Protein AF-A0A8C9GUH6-F1 (afdb_monomer)

Solvent-accessible surface area (backbone atoms only — not comparable to full-atom values): 8524 Å² total; per-residue (Å²): 141,84,89,84,88,83,77,85,78,81,78,70,82,77,82,82,84,72,82,95,66,86,75,68,73,69,57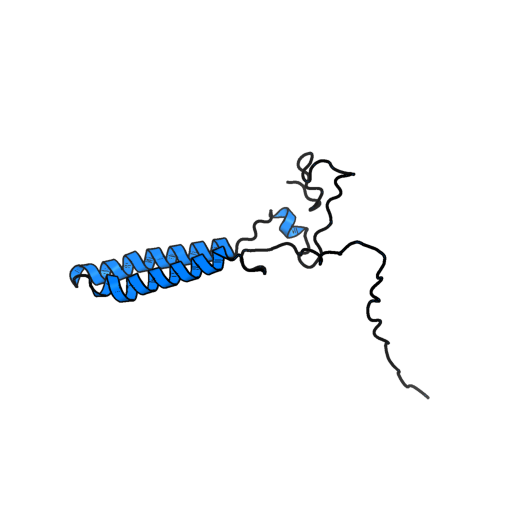,58,63,76,59,32,53,79,38,79,77,62,51,67,67,58,57,49,50,52,52,50,51,53,52,51,48,49,46,42,69,70,48,54,45,71,72,43,59,77,88,51,30,63,58,49,50,54,55,52,46,50,52,54,51,51,50,50,52,51,52,50,49,62,34,60,48,49,88,64,53,69,67,52,63,72,73,53,64,66,90,45,61,55,71,84,80,58,63,91,82,37,92,53,62,61,51,96,56,28,29,72,68,81,72,42,76,106

Organism: NCBI:txid591936

Foldseek 3Di:
DDDDDDDDDPDDDDDPDDDDDPPDPQPQDDFFCPDPPNDPVLVVVVVVLVVVVCCQLPPVLVPDDPVCSVVSCVVVVVVSVVVVVVSVVRRNHGPDDPQLVVQDDSVDGQDDDDCVVPVDCADPQARPRSRDGD

Sequence (134 aa):
MDTRPGSQCSVAPEAVLNSGELVLPPRISRVNGWSLPLHYFQVVTWAVFLGLSSATFGIFIPLLPHVWKYVAYVVTGGIFSFHLVVHLIASCIDPADFDVRLVKNYSQPMPIFDRSKHAHVIQNQFCHLCKVTV

pLDDT: mean 76.85, std 17.96, range [35.16, 96.75]

Structure (mmCIF, N/CA/C/O backbone):
data_AF-A0A8C9GUH6-F1
#
_entry.id   AF-A0A8C9GUH6-F1
#
loop_
_atom_site.group_PDB
_atom_site.id
_atom_site.type_symbol
_atom_site.label_atom_id
_atom_site.label_alt_id
_atom_site.label_comp_id
_atom_site.label_asym_id
_atom_site.label_entity_id
_atom_site.label_seq_id
_atom_site.pdbx_PDB_ins_code
_atom_site.Cartn_x
_atom_site.Cartn_y
_atom_site.Cartn_z
_atom_site.occupancy
_atom_site.B_iso_or_equiv
_atom_site.auth_seq_id
_atom_site.auth_comp_id
_atom_site.auth_asym_id
_atom_site.auth_atom_id
_atom_site.pdbx_PDB_model_num
ATOM 1 N N . MET A 1 1 ? 61.256 -28.940 -9.805 1.00 43.66 1 MET A N 1
ATOM 2 C CA . MET A 1 1 ? 61.529 -28.066 -8.645 1.00 43.66 1 MET A CA 1
ATOM 3 C C 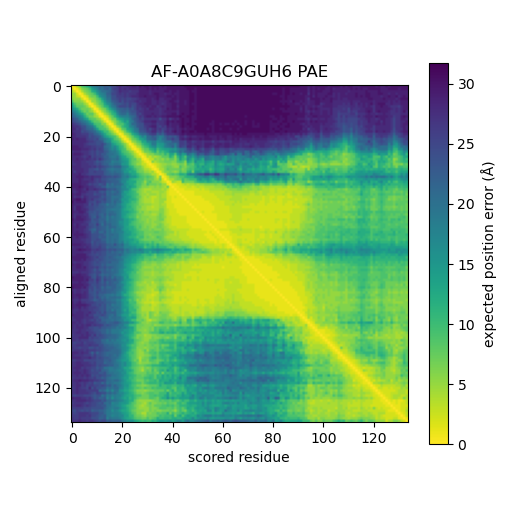. MET A 1 1 ? 62.017 -26.772 -9.279 1.00 43.66 1 MET A C 1
ATOM 5 O O . MET A 1 1 ? 63.030 -26.832 -9.950 1.00 43.66 1 MET A O 1
ATOM 9 N N . ASP A 1 2 ? 61.225 -25.711 -9.418 1.00 36.47 2 ASP A N 1
ATOM 10 C CA . ASP A 1 2 ? 60.449 -25.047 -8.372 1.00 36.47 2 ASP A CA 1
ATOM 11 C C . ASP A 1 2 ? 59.105 -24.474 -8.847 1.00 36.47 2 ASP A C 1
ATOM 13 O O . ASP A 1 2 ? 58.978 -23.847 -9.895 1.00 36.47 2 ASP A O 1
ATOM 17 N N . THR A 1 3 ? 58.099 -24.682 -8.006 1.00 44.66 3 THR A N 1
ATOM 18 C CA . THR A 1 3 ? 56.798 -24.012 -7.977 1.00 44.66 3 THR A CA 1
ATOM 19 C C . THR A 1 3 ? 56.879 -22.789 -7.064 1.00 44.66 3 THR A C 1
ATOM 21 O O . THR A 1 3 ? 57.193 -22.958 -5.886 1.00 44.66 3 THR A O 1
ATOM 24 N N . ARG A 1 4 ? 56.474 -21.594 -7.526 1.00 43.47 4 ARG A N 1
ATOM 25 C CA . ARG A 1 4 ? 55.784 -20.618 -6.658 1.00 43.47 4 ARG A CA 1
ATOM 26 C C . ARG A 1 4 ? 54.878 -19.643 -7.428 1.00 43.47 4 ARG A C 1
ATOM 28 O O . ARG A 1 4 ? 55.227 -19.249 -8.536 1.00 43.47 4 ARG A O 1
ATOM 35 N N . PRO A 1 5 ? 53.729 -19.262 -6.833 1.00 50.62 5 PRO A N 1
ATOM 36 C CA . PRO A 1 5 ? 52.658 -18.503 -7.465 1.00 50.62 5 PRO A CA 1
ATOM 37 C C . PRO A 1 5 ? 52.774 -17.004 -7.153 1.00 50.62 5 PRO A C 1
ATOM 39 O O . PRO A 1 5 ? 53.315 -16.621 -6.116 1.00 50.62 5 PRO A O 1
ATOM 42 N N . GLY A 1 6 ? 52.223 -16.145 -8.010 1.00 35.16 6 GLY A N 1
ATOM 43 C CA . GLY A 1 6 ? 52.271 -14.706 -7.774 1.00 35.16 6 GLY A CA 1
ATOM 44 C C . GLY A 1 6 ? 51.231 -13.917 -8.552 1.00 35.16 6 GLY A C 1
ATOM 45 O O . GLY A 1 6 ? 51.480 -13.519 -9.678 1.00 35.16 6 GLY A O 1
ATOM 46 N N . SER A 1 7 ? 50.119 -13.641 -7.869 1.00 40.91 7 SER A N 1
ATOM 47 C CA . SER A 1 7 ? 49.284 -12.445 -8.011 1.00 40.91 7 SER A CA 1
ATOM 48 C C . SER A 1 7 ? 48.520 -12.254 -9.328 1.00 40.91 7 SER A C 1
ATOM 50 O O . SER A 1 7 ? 49.006 -11.661 -10.289 1.00 40.91 7 SER A O 1
ATOM 52 N N . GLN A 1 8 ? 47.250 -12.676 -9.324 1.00 44.19 8 GLN A N 1
ATOM 53 C CA . GLN A 1 8 ? 46.246 -12.083 -10.203 1.00 44.19 8 GLN A CA 1
ATOM 54 C C . GLN A 1 8 ? 46.138 -10.593 -9.861 1.00 44.19 8 GLN A C 1
ATOM 56 O O . GLN A 1 8 ? 45.690 -10.225 -8.775 1.00 44.19 8 GLN A O 1
ATOM 61 N N . CYS A 1 9 ? 46.575 -9.740 -10.783 1.00 40.97 9 CYS A N 1
ATOM 62 C CA . CYS A 1 9 ? 46.322 -8.313 -10.706 1.00 40.97 9 CYS A CA 1
ATOM 63 C C . CYS A 1 9 ? 44.845 -8.098 -11.049 1.00 40.97 9 CYS A C 1
ATOM 65 O O . CYS A 1 9 ? 44.440 -8.238 -12.204 1.00 40.97 9 CYS A O 1
ATOM 67 N N . SER A 1 10 ? 44.030 -7.832 -10.031 1.00 39.00 10 SER A N 1
ATOM 68 C CA . SER A 1 10 ? 42.650 -7.389 -10.190 1.00 39.00 10 SER A CA 1
ATOM 69 C C . SER A 1 10 ? 42.653 -6.070 -10.958 1.00 39.00 10 SER A C 1
ATOM 71 O O . SER A 1 10 ? 42.932 -5.015 -10.389 1.00 39.00 10 SER A O 1
ATOM 73 N N . VAL A 1 11 ? 42.382 -6.134 -12.261 1.00 38.91 11 VAL A N 1
ATOM 74 C CA . VAL A 1 11 ? 42.197 -4.953 -13.104 1.00 38.91 11 VAL A CA 1
ATOM 75 C C . VAL A 1 11 ? 40.922 -4.260 -12.631 1.00 38.91 11 VAL A C 1
ATOM 77 O O . VAL A 1 11 ? 39.809 -4.725 -12.878 1.00 38.91 11 VAL A O 1
ATOM 80 N N . ALA A 1 12 ? 41.096 -3.174 -11.880 1.00 44.00 12 ALA A N 1
ATOM 81 C CA . ALA A 1 12 ? 40.039 -2.209 -11.629 1.00 44.00 12 ALA A CA 1
ATOM 82 C C . ALA A 1 12 ? 39.548 -1.661 -12.982 1.00 44.00 12 ALA A C 1
ATOM 84 O O . ALA A 1 12 ? 40.377 -1.424 -13.863 1.00 44.00 12 ALA A O 1
ATOM 85 N N . PRO A 1 13 ? 38.237 -1.454 -13.188 1.00 40.84 13 PRO A N 1
ATOM 86 C CA . PRO A 1 13 ? 37.764 -0.877 -14.432 1.00 40.84 13 PRO A CA 1
ATOM 87 C C . PRO A 1 13 ? 38.185 0.592 -14.480 1.00 40.84 13 PRO A C 1
ATOM 89 O O . PRO A 1 13 ? 37.720 1.410 -13.684 1.00 40.84 13 PRO A O 1
ATOM 92 N N . GLU A 1 14 ? 39.097 0.904 -15.400 1.00 37.41 14 GLU A N 1
ATOM 93 C CA . GLU A 1 14 ? 39.486 2.268 -15.736 1.00 37.41 14 GLU A CA 1
ATOM 94 C C . GLU A 1 14 ? 38.243 3.068 -16.134 1.00 37.41 14 GLU A C 1
ATOM 96 O O . GLU A 1 14 ? 37.519 2.731 -17.075 1.00 37.41 14 GLU A O 1
ATOM 101 N N . ALA A 1 15 ? 37.992 4.142 -15.389 1.00 42.22 15 ALA A N 1
ATOM 102 C CA . ALA A 1 15 ? 37.013 5.147 -15.745 1.00 42.22 15 ALA A CA 1
ATOM 103 C C . ALA A 1 15 ? 37.504 5.876 -17.003 1.00 42.22 15 ALA A C 1
ATOM 105 O O . ALA A 1 15 ? 38.300 6.812 -16.925 1.00 42.22 15 ALA A O 1
ATOM 106 N N . VAL A 1 16 ? 37.026 5.442 -18.171 1.00 43.25 16 VAL A N 1
ATOM 107 C CA . VAL A 1 16 ? 37.156 6.191 -19.424 1.00 43.25 16 VAL A CA 1
ATOM 108 C C . VAL A 1 16 ? 36.284 7.441 -19.309 1.00 43.25 16 VAL A C 1
ATOM 110 O O . VAL A 1 16 ? 35.099 7.447 -19.632 1.00 43.25 16 VAL A O 1
ATOM 113 N N . LEU A 1 17 ? 36.888 8.509 -18.792 1.00 49.94 17 LEU A N 1
ATOM 114 C CA . LEU A 1 17 ? 36.353 9.860 -18.808 1.00 49.94 17 LEU A CA 1
ATOM 115 C C . LEU A 1 17 ? 36.546 10.426 -20.221 1.00 49.94 17 LEU A C 1
ATOM 117 O O . LEU A 1 17 ? 37.580 11.019 -20.517 1.00 49.94 17 LEU A O 1
ATOM 121 N N . ASN A 1 18 ? 35.561 10.242 -21.102 1.00 43.06 18 ASN A N 1
ATOM 122 C CA . ASN A 1 18 ? 35.511 10.972 -22.365 1.00 43.06 18 ASN A CA 1
ATOM 123 C C . ASN A 1 18 ? 34.258 11.858 -22.401 1.00 43.06 18 ASN A C 1
ATOM 125 O O . ASN A 1 18 ? 33.140 11.363 -22.433 1.00 43.06 18 ASN A O 1
ATOM 129 N N . SER A 1 19 ? 34.505 13.169 -22.331 1.00 46.91 19 SER A N 1
ATOM 130 C CA . SER A 1 19 ? 33.666 14.274 -22.813 1.00 46.91 19 SER A CA 1
ATOM 131 C C . SER A 1 19 ? 32.135 14.187 -22.621 1.00 46.91 19 SER A C 1
ATOM 133 O O . SER A 1 19 ? 31.398 13.664 -23.444 1.00 46.91 19 SER A O 1
ATOM 135 N N . GLY A 1 20 ? 31.639 14.892 -21.598 1.00 44.56 20 GLY A N 1
ATOM 136 C CA . GLY A 1 20 ? 30.427 15.712 -21.740 1.00 44.56 20 GLY A CA 1
ATOM 137 C C . GLY A 1 20 ? 29.052 15.055 -21.617 1.00 44.56 20 GLY A C 1
ATOM 138 O O . GLY A 1 20 ? 28.072 15.778 -21.736 1.00 44.56 20 GLY A O 1
ATOM 139 N N . GLU A 1 21 ? 28.940 13.763 -21.318 1.00 45.69 21 GLU A N 1
ATOM 140 C CA . GLU A 1 21 ? 27.659 13.163 -20.933 1.00 45.69 21 GLU A CA 1
ATOM 141 C C . GLU A 1 21 ? 27.736 12.805 -19.448 1.00 45.69 21 GLU A C 1
ATOM 143 O O . GLU A 1 21 ? 28.536 11.965 -19.031 1.00 45.69 21 GLU A O 1
ATOM 148 N N . LEU A 1 22 ? 26.928 13.460 -18.616 1.00 42.84 22 LEU A N 1
ATOM 149 C CA . LEU A 1 22 ? 26.715 13.039 -17.235 1.00 42.84 22 LEU A CA 1
ATOM 150 C C . LEU A 1 22 ? 25.954 11.710 -17.332 1.00 42.84 22 LEU A C 1
ATOM 152 O O . LEU A 1 22 ? 24.725 11.709 -17.356 1.00 42.84 22 LEU A O 1
ATOM 156 N N . VAL A 1 23 ? 26.683 10.599 -17.520 1.00 50.56 23 VAL A N 1
ATOM 157 C CA . VAL A 1 23 ? 26.122 9.250 -17.653 1.00 50.56 23 VAL A CA 1
ATOM 158 C C . VAL A 1 23 ? 25.392 8.966 -16.352 1.00 50.56 23 VAL A C 1
ATOM 160 O O . VAL A 1 23 ? 25.981 8.565 -15.348 1.00 50.56 23 VAL A O 1
ATOM 163 N N . LEU A 1 24 ? 24.094 9.266 -16.357 1.00 55.12 24 LEU A N 1
ATOM 164 C CA . LEU A 1 24 ? 23.192 8.929 -15.276 1.00 55.12 24 LEU A CA 1
ATOM 165 C C . LEU A 1 24 ? 23.381 7.434 -15.011 1.00 55.12 24 LEU A C 1
ATOM 167 O O . LEU A 1 24 ? 23.421 6.656 -15.972 1.00 55.12 24 LEU A O 1
ATOM 171 N N . PRO A 1 25 ? 23.535 7.025 -13.741 1.00 53.19 25 PRO A N 1
ATOM 172 C CA . PRO A 1 25 ? 23.762 5.630 -13.418 1.00 53.19 25 PRO A CA 1
ATOM 173 C C . PRO A 1 25 ? 22.671 4.790 -14.089 1.00 53.19 25 PRO A C 1
ATOM 175 O O . PRO A 1 25 ? 21.513 5.232 -14.123 1.00 53.19 25 PRO A O 1
ATOM 178 N N . PRO A 1 26 ? 23.019 3.611 -14.634 1.00 57.81 26 PRO A N 1
ATOM 179 C CA . PRO A 1 26 ? 22.063 2.693 -15.225 1.00 57.81 26 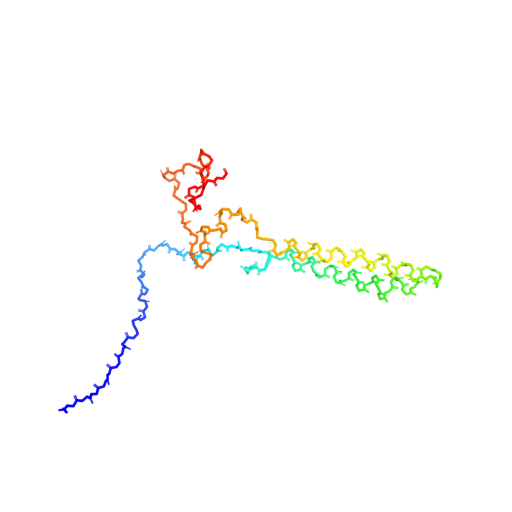PRO A CA 1
ATOM 180 C C . PRO A 1 26 ? 20.773 2.630 -14.411 1.00 57.81 26 PRO A C 1
ATOM 182 O O . PRO A 1 26 ? 20.780 2.173 -13.267 1.00 57.81 26 PRO A O 1
ATOM 185 N N . ARG A 1 27 ? 19.658 3.125 -14.967 1.00 63.84 27 ARG A N 1
ATOM 186 C CA . ARG A 1 27 ? 18.371 3.011 -14.279 1.00 63.84 27 ARG A CA 1
ATOM 187 C C . ARG A 1 27 ? 17.981 1.542 -14.281 1.00 63.84 27 ARG A C 1
ATOM 189 O O . ARG A 1 27 ? 17.503 1.018 -15.284 1.00 63.84 27 ARG A O 1
ATOM 196 N N . ILE A 1 28 ? 18.217 0.880 -13.155 1.00 67.44 28 ILE A N 1
ATOM 197 C CA . ILE A 1 28 ? 17.717 -0.466 -12.902 1.00 67.44 28 ILE A CA 1
ATOM 198 C C . ILE A 1 28 ? 16.187 -0.395 -12.926 1.00 67.44 28 ILE A C 1
ATOM 200 O O . ILE A 1 28 ? 15.578 0.528 -12.377 1.00 67.44 28 ILE A O 1
ATOM 204 N N . SER A 1 29 ? 15.565 -1.351 -13.611 1.00 70.81 29 SER A N 1
ATOM 205 C CA . SER A 1 29 ? 14.109 -1.440 -13.693 1.00 70.81 29 SER A CA 1
ATOM 206 C C . SER A 1 29 ? 13.534 -1.644 -12.294 1.00 70.81 29 SER A C 1
ATOM 208 O O . SER A 1 29 ? 13.916 -2.587 -11.602 1.00 70.81 29 SER A O 1
ATOM 210 N N . ARG A 1 30 ? 12.598 -0.786 -11.880 1.00 71.94 30 ARG A N 1
ATOM 211 C CA . ARG A 1 30 ? 11.831 -1.010 -10.649 1.00 71.94 30 ARG A CA 1
ATOM 212 C C . ARG A 1 30 ? 11.016 -2.296 -10.806 1.00 71.94 30 ARG A C 1
ATOM 214 O O . ARG A 1 30 ? 10.393 -2.485 -11.846 1.00 71.94 30 ARG A O 1
ATOM 221 N N . VAL A 1 31 ? 11.056 -3.155 -9.789 1.00 73.06 31 VAL A N 1
ATOM 222 C CA . VAL A 1 31 ? 10.407 -4.482 -9.785 1.00 73.06 31 VAL A CA 1
ATOM 223 C C . VAL A 1 31 ? 9.129 -4.532 -8.957 1.00 73.06 31 VAL A C 1
ATOM 225 O O . VAL A 1 31 ? 8.343 -5.447 -9.120 1.00 73.06 31 VAL A O 1
ATOM 228 N N . ASN A 1 32 ? 8.936 -3.596 -8.025 1.00 80.06 32 ASN A N 1
ATOM 229 C CA . ASN A 1 32 ? 7.756 -3.499 -7.163 1.00 80.06 32 ASN A CA 1
ATOM 230 C C . ASN A 1 32 ? 7.778 -2.157 -6.399 1.00 80.06 32 ASN A C 1
ATOM 232 O O . ASN A 1 32 ? 8.677 -1.327 -6.582 1.00 80.06 32 ASN A O 1
ATOM 236 N N . GLY A 1 33 ? 6.806 -1.938 -5.513 1.00 74.50 33 GLY A N 1
ATOM 237 C CA . GLY A 1 33 ? 6.761 -0.772 -4.625 1.00 74.50 33 GLY A CA 1
ATOM 238 C C . GLY A 1 33 ? 7.943 -0.683 -3.650 1.00 74.50 33 GLY A C 1
ATOM 239 O O . GLY A 1 33 ? 8.287 0.408 -3.208 1.00 74.50 33 GLY A O 1
ATOM 240 N N . TRP A 1 34 ? 8.627 -1.793 -3.369 1.00 75.44 34 TRP A N 1
ATOM 241 C CA . TRP A 1 34 ? 9.778 -1.858 -2.459 1.00 75.44 34 TRP A CA 1
ATOM 242 C C . TRP A 1 34 ? 11.104 -1.436 -3.094 1.00 75.44 34 TRP A C 1
ATOM 244 O O . TRP A 1 34 ? 12.098 -1.269 -2.388 1.00 75.44 34 TRP A O 1
ATOM 254 N N . SER A 1 35 ? 11.151 -1.237 -4.414 1.00 71.38 35 SER A N 1
ATOM 255 C CA . SER A 1 35 ? 12.366 -0.766 -5.078 1.00 71.38 35 SER A CA 1
ATOM 256 C C . SER A 1 35 ? 12.703 0.669 -4.654 1.00 71.38 35 SER A C 1
ATOM 258 O O . SER A 1 35 ? 11.859 1.566 -4.748 1.00 71.38 35 SER A O 1
ATOM 260 N N . LEU A 1 36 ? 13.950 0.893 -4.247 1.00 63.69 36 LEU A N 1
ATOM 261 C CA . LEU A 1 36 ? 14.486 2.205 -3.880 1.00 63.69 36 LEU A CA 1
ATOM 262 C C . LEU A 1 36 ? 14.537 3.154 -5.108 1.00 63.69 36 LEU A C 1
ATOM 264 O O . LEU A 1 36 ? 14.790 2.677 -6.216 1.00 63.69 36 LEU A O 1
ATOM 268 N N . PRO A 1 37 ? 14.349 4.482 -4.964 1.00 66.12 37 PRO A N 1
ATOM 269 C CA . PRO A 1 37 ? 13.881 5.197 -3.780 1.00 66.12 37 PRO A CA 1
ATOM 270 C C . PRO A 1 37 ? 12.419 4.862 -3.487 1.00 66.12 37 PRO A C 1
ATOM 272 O O . PRO A 1 37 ? 11.560 4.909 -4.380 1.00 66.12 37 PRO A O 1
ATOM 275 N N . LEU A 1 38 ? 12.156 4.511 -2.223 1.00 68.31 38 LEU A N 1
ATOM 276 C CA . LEU A 1 38 ? 10.801 4.273 -1.744 1.00 68.31 38 LEU A CA 1
ATOM 277 C C . LEU A 1 38 ? 9.974 5.518 -2.065 1.00 68.31 38 LEU A C 1
ATOM 279 O O . LEU A 1 38 ? 10.401 6.645 -1.803 1.00 68.31 38 LEU A O 1
ATOM 283 N N . HIS A 1 39 ? 8.822 5.325 -2.697 1.00 76.25 39 HIS A N 1
ATOM 284 C CA . HIS A 1 39 ? 8.014 6.453 -3.128 1.00 76.25 39 HIS A CA 1
ATOM 285 C C . HIS A 1 39 ? 7.514 7.200 -1.883 1.00 76.25 39 HIS A C 1
ATOM 287 O O . HIS A 1 39 ? 6.947 6.575 -0.989 1.00 76.25 39 HIS A O 1
ATOM 293 N N . TYR A 1 40 ? 7.717 8.520 -1.804 1.00 80.19 40 TYR A N 1
ATOM 294 C CA . TYR A 1 40 ? 7.363 9.320 -0.619 1.00 80.19 40 TYR A CA 1
ATOM 295 C C . TYR A 1 40 ? 5.913 9.087 -0.170 1.00 80.19 40 TYR A C 1
ATOM 297 O O . TYR A 1 40 ? 5.642 8.900 1.015 1.00 80.19 40 TYR A O 1
ATOM 305 N N . PHE A 1 41 ? 4.991 8.987 -1.132 1.00 83.12 41 PHE A N 1
ATOM 306 C CA . PHE A 1 41 ? 3.588 8.704 -0.845 1.00 83.12 41 PHE A CA 1
ATOM 307 C C . PHE A 1 41 ? 3.369 7.356 -0.151 1.00 83.12 41 PHE A C 1
ATOM 309 O O . PHE A 1 41 ? 2.493 7.275 0.694 1.00 83.12 41 PHE A O 1
ATOM 316 N N . GLN A 1 42 ? 4.172 6.325 -0.436 1.00 86.81 42 GLN A N 1
ATOM 317 C CA . GLN A 1 42 ? 4.053 5.029 0.238 1.00 86.81 42 GLN A CA 1
ATOM 318 C C . GLN A 1 42 ? 4.364 5.170 1.731 1.00 86.81 42 GLN A C 1
ATOM 320 O O . GLN A 1 42 ? 3.600 4.692 2.563 1.00 86.81 42 GLN A O 1
ATOM 325 N N . VAL A 1 43 ? 5.433 5.893 2.083 1.00 87.81 43 VAL A N 1
ATOM 326 C CA . VAL A 1 43 ? 5.784 6.173 3.487 1.00 87.81 43 VAL A CA 1
ATOM 327 C C . VAL A 1 43 ? 4.673 6.960 4.181 1.00 87.81 43 VAL A C 1
ATOM 329 O O . VAL A 1 43 ? 4.270 6.609 5.288 1.00 87.81 43 VAL A O 1
ATOM 332 N N . VAL A 1 44 ? 4.146 7.993 3.519 1.00 91.69 44 VAL A N 1
ATOM 333 C CA . VAL A 1 44 ? 3.037 8.797 4.053 1.00 91.69 44 VAL A CA 1
ATOM 334 C C . VAL A 1 44 ? 1.798 7.933 4.283 1.00 91.69 44 VAL A C 1
ATOM 336 O O . VAL A 1 44 ? 1.189 8.020 5.346 1.00 91.69 44 VAL A O 1
ATOM 339 N N . THR A 1 45 ? 1.450 7.054 3.341 1.00 91.12 45 THR A N 1
ATOM 340 C CA . THR A 1 45 ? 0.320 6.129 3.489 1.00 91.12 45 THR A CA 1
ATOM 341 C C . THR A 1 45 ? 0.498 5.207 4.690 1.00 91.12 45 THR A C 1
ATOM 343 O O . THR A 1 45 ? -0.431 5.080 5.484 1.00 91.12 45 THR A O 1
ATOM 346 N N . TRP A 1 46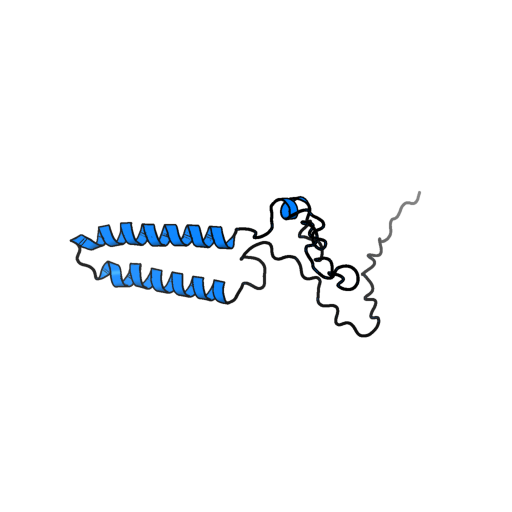 ? 1.685 4.624 4.886 1.00 92.69 46 TRP A N 1
ATOM 347 C CA . TRP A 1 46 ? 1.974 3.803 6.067 1.00 92.69 46 TRP A CA 1
ATOM 348 C C . TRP A 1 46 ? 1.837 4.589 7.370 1.00 92.69 46 TRP A C 1
ATOM 350 O O . TRP A 1 46 ? 1.206 4.109 8.309 1.00 92.69 46 TRP A O 1
ATOM 360 N N . ALA A 1 47 ? 2.377 5.809 7.422 1.00 94.31 47 ALA A N 1
ATOM 361 C CA . ALA A 1 47 ? 2.283 6.661 8.603 1.00 94.31 47 ALA A CA 1
ATOM 362 C C . ALA A 1 47 ? 0.823 6.997 8.950 1.00 94.31 47 ALA A C 1
ATOM 364 O O . ALA A 1 47 ? 0.410 6.856 10.101 1.00 94.31 47 ALA A O 1
ATOM 365 N N . VAL A 1 48 ? 0.024 7.379 7.950 1.00 95.00 48 VAL A N 1
ATOM 366 C CA . VAL A 1 48 ? -1.405 7.678 8.123 1.00 95.00 48 VAL A CA 1
ATOM 367 C C . VAL A 1 48 ? -2.178 6.431 8.545 1.00 95.00 48 VAL A C 1
ATOM 369 O O . VAL A 1 48 ? -2.966 6.499 9.486 1.00 95.00 48 VAL A O 1
ATOM 372 N N . PHE A 1 49 ? -1.935 5.285 7.907 1.00 94.69 49 PHE A N 1
ATOM 373 C CA . PHE A 1 49 ? -2.599 4.027 8.244 1.00 94.69 49 PHE A CA 1
ATOM 374 C C . PHE A 1 49 ? -2.324 3.606 9.693 1.00 94.69 49 PHE A C 1
ATOM 376 O O . PHE A 1 49 ? -3.257 3.290 10.431 1.00 94.69 49 PHE A O 1
ATOM 383 N N . LEU A 1 50 ? -1.060 3.654 10.125 1.00 94.94 50 LEU A N 1
ATOM 384 C CA . LEU A 1 50 ? -0.663 3.326 11.496 1.00 94.94 50 LEU A CA 1
ATOM 385 C C . LEU A 1 50 ? -1.230 4.321 12.512 1.00 94.94 50 LEU A C 1
ATOM 387 O O . LEU A 1 50 ? -1.706 3.900 13.567 1.00 94.94 50 LEU A O 1
ATOM 391 N N . GLY A 1 51 ? -1.222 5.618 12.195 1.00 96.19 51 GLY A N 1
ATOM 392 C CA . GLY A 1 51 ? -1.801 6.655 13.049 1.00 96.19 51 GLY A CA 1
ATOM 393 C C . GLY A 1 51 ? -3.308 6.477 13.236 1.00 96.19 51 GLY A C 1
ATOM 394 O O . GLY A 1 51 ? -3.787 6.444 14.370 1.00 96.19 51 GLY A O 1
ATOM 395 N N . LEU A 1 52 ? -4.048 6.286 12.138 1.00 95.50 52 LEU A N 1
ATOM 396 C CA . LEU A 1 52 ? -5.493 6.050 12.172 1.00 95.50 52 LEU A CA 1
ATOM 397 C C . LEU A 1 52 ? -5.830 4.752 12.906 1.00 95.50 52 LEU A C 1
ATOM 399 O O . LEU A 1 52 ? -6.661 4.775 13.806 1.00 95.50 52 LEU A O 1
ATOM 403 N N . SER A 1 53 ? -5.141 3.653 12.590 1.00 95.50 53 SER A N 1
ATOM 404 C CA . SER A 1 53 ? -5.286 2.373 13.293 1.00 95.50 53 SER A CA 1
ATOM 405 C C . SER A 1 53 ? -5.087 2.542 14.802 1.00 95.50 53 SER A C 1
ATOM 407 O O . SER A 1 53 ? -5.963 2.192 15.595 1.00 95.50 53 SER A O 1
ATOM 409 N N . SER A 1 54 ? -3.980 3.164 15.214 1.00 95.31 54 SER A N 1
ATOM 410 C CA . SER A 1 54 ? -3.661 3.358 16.633 1.00 95.31 54 SER A CA 1
ATOM 411 C C . SER A 1 54 ? -4.720 4.198 17.347 1.00 95.31 54 SER A C 1
ATOM 413 O O . SER A 1 54 ? -5.159 3.834 18.437 1.00 95.31 54 SER A O 1
ATOM 415 N N . ALA A 1 55 ? -5.190 5.284 16.725 1.00 96.50 55 ALA A N 1
ATOM 416 C CA . ALA A 1 55 ? -6.267 6.099 17.281 1.00 96.50 55 ALA A CA 1
ATOM 417 C C . ALA A 1 55 ? -7.584 5.309 17.381 1.00 96.50 55 ALA A C 1
ATOM 419 O O . ALA A 1 55 ? -8.265 5.356 18.407 1.00 96.50 55 ALA A O 1
ATOM 420 N N . THR A 1 56 ? -7.939 4.537 16.352 1.00 94.44 56 THR A N 1
ATOM 421 C CA . THR A 1 56 ? -9.154 3.714 16.328 1.00 94.44 56 THR A CA 1
ATOM 422 C C . THR A 1 56 ? -9.147 2.648 17.418 1.00 94.44 56 THR A C 1
ATOM 424 O O . THR A 1 56 ? -10.073 2.606 18.228 1.00 94.44 56 THR A O 1
ATOM 427 N N . PHE A 1 57 ? -8.104 1.823 17.500 1.00 94.62 57 PHE A N 1
ATOM 428 C CA . PHE A 1 57 ? -8.047 0.716 18.461 1.00 94.62 57 PHE A CA 1
ATOM 429 C C . PHE A 1 57 ? -7.679 1.148 19.885 1.00 94.62 57 PHE A C 1
ATOM 431 O O . PHE A 1 57 ? -8.100 0.487 20.839 1.00 94.62 57 PHE A O 1
ATOM 438 N N . GLY A 1 58 ? -6.918 2.236 20.034 1.00 94.00 58 GLY A N 1
ATOM 439 C CA . GLY A 1 58 ? -6.413 2.722 21.319 1.00 94.00 58 GLY A CA 1
ATOM 440 C C . GLY A 1 58 ? -7.269 3.798 21.988 1.00 94.00 58 GLY A C 1
ATOM 441 O O . GLY A 1 58 ? -7.215 3.925 23.207 1.00 94.00 58 GLY A O 1
ATOM 442 N N . ILE A 1 59 ? -8.067 4.555 21.227 1.00 94.50 59 ILE A N 1
ATOM 443 C CA . ILE A 1 59 ? -8.862 5.673 21.762 1.00 94.50 59 ILE A CA 1
ATOM 444 C C . ILE A 1 59 ? -10.345 5.468 21.463 1.00 94.50 59 ILE A C 1
ATOM 446 O O . ILE A 1 59 ? -11.148 5.362 22.390 1.00 94.50 59 ILE A O 1
ATOM 450 N N . PHE A 1 60 ? -10.721 5.365 20.186 1.00 92.62 60 PHE A N 1
ATOM 451 C CA . PHE A 1 60 ? -12.133 5.367 19.798 1.00 92.62 60 PHE A CA 1
ATOM 452 C C . PHE A 1 60 ? -12.877 4.115 20.274 1.00 92.62 60 PHE A C 1
ATOM 454 O O . PHE A 1 60 ? -13.883 4.239 20.967 1.00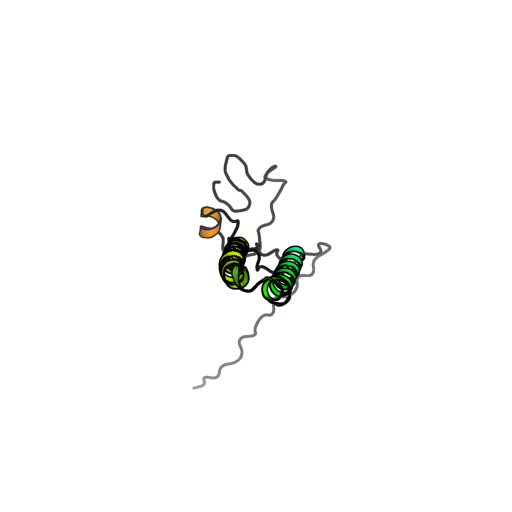 92.62 60 PHE A O 1
ATOM 461 N N . ILE A 1 61 ? -12.385 2.910 19.968 1.00 92.88 61 ILE A N 1
ATOM 462 C CA . ILE A 1 61 ? -13.062 1.661 20.360 1.00 92.88 61 ILE A CA 1
ATOM 463 C C . ILE A 1 61 ? -13.139 1.491 21.892 1.00 92.88 61 ILE A C 1
ATOM 465 O O . ILE A 1 61 ? -14.193 1.088 22.387 1.00 92.88 61 ILE A O 1
ATOM 469 N N . PRO A 1 62 ? -12.098 1.810 22.686 1.00 91.62 62 PRO A N 1
ATOM 470 C CA . PRO A 1 62 ? -12.195 1.770 24.143 1.00 91.62 62 PRO A CA 1
ATOM 471 C C . PRO A 1 62 ? -13.265 2.675 24.748 1.00 91.62 62 PRO A C 1
ATOM 473 O O . PRO A 1 62 ? -13.807 2.303 25.790 1.00 91.62 62 PRO A O 1
ATOM 476 N N . LEU A 1 63 ? -13.559 3.808 24.101 1.00 92.81 63 LEU A N 1
ATOM 477 C CA . LEU A 1 63 ? -14.551 4.794 24.533 1.00 92.81 63 LEU A CA 1
ATOM 478 C C . LEU A 1 63 ? -15.996 4.375 24.199 1.00 92.81 63 LEU A C 1
ATOM 480 O O . LEU A 1 63 ? -16.941 4.971 24.714 1.00 92.81 63 LEU A O 1
ATOM 484 N N . LEU A 1 64 ? -16.189 3.352 23.354 1.00 91.00 64 LEU A N 1
ATOM 485 C CA . LEU A 1 64 ? -17.519 2.845 23.017 1.00 91.00 64 LEU A CA 1
ATOM 486 C C . LEU A 1 64 ? -18.165 2.086 24.196 1.00 91.00 64 LEU A C 1
ATOM 488 O O . LEU A 1 64 ? -17.470 1.414 24.966 1.00 91.00 64 LEU A O 1
ATOM 492 N N . PRO A 1 65 ? -19.510 2.102 24.296 1.00 89.81 65 PRO A N 1
ATOM 493 C CA . PRO A 1 65 ? -20.244 1.302 25.272 1.00 89.81 65 PRO A CA 1
ATOM 494 C C . PRO A 1 65 ? -19.896 -0.187 25.168 1.00 89.81 65 PRO A C 1
ATOM 496 O O . PRO A 1 65 ? -19.723 -0.719 24.067 1.00 89.81 65 PRO A O 1
ATOM 499 N N . HIS A 1 66 ? -19.866 -0.883 26.309 1.00 86.56 66 HIS A N 1
ATOM 500 C CA . HIS A 1 66 ? -19.434 -2.286 26.401 1.00 86.56 66 HIS A CA 1
ATOM 501 C C . HIS A 1 66 ? -20.146 -3.204 25.391 1.00 86.56 66 HIS A C 1
ATOM 503 O O . HIS A 1 66 ? -19.520 -4.097 24.819 1.00 86.56 66 HIS A O 1
ATOM 509 N N . VAL A 1 67 ? -21.434 -2.967 25.138 1.00 89.94 67 VAL A N 1
ATOM 510 C CA . VAL A 1 67 ? -22.249 -3.765 24.208 1.00 89.94 67 VAL A CA 1
ATOM 511 C C . VAL A 1 67 ? -21.734 -3.733 22.761 1.00 89.94 67 VAL A C 1
ATOM 513 O O . VAL A 1 67 ? -21.817 -4.740 22.067 1.00 89.94 67 VAL A O 1
ATOM 516 N N . TRP A 1 68 ? -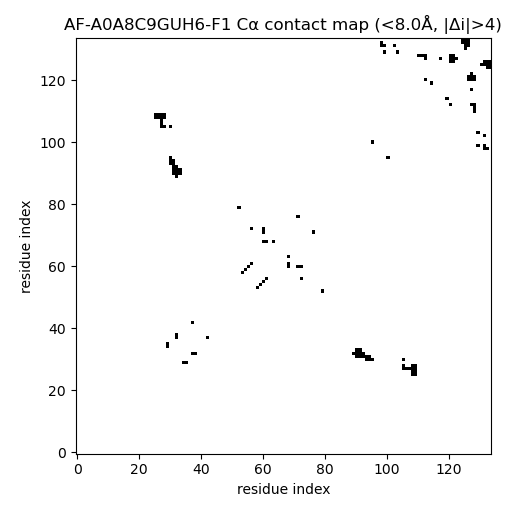21.141 -2.621 22.315 1.00 91.62 68 TRP A N 1
ATOM 517 C CA . TRP A 1 68 ? -20.647 -2.453 20.940 1.00 91.62 68 TRP A CA 1
ATOM 518 C C . TRP A 1 68 ? -19.149 -2.708 20.804 1.00 91.62 68 TRP A C 1
ATOM 520 O O . TRP A 1 68 ? -18.664 -2.955 19.703 1.00 91.62 68 TRP A O 1
ATOM 530 N N . LYS A 1 69 ? -18.408 -2.671 21.914 1.00 90.81 69 LYS A N 1
ATOM 531 C CA . LYS A 1 69 ? -16.943 -2.710 21.925 1.00 90.81 69 LYS A CA 1
ATOM 532 C C . LYS A 1 69 ? -16.373 -3.952 21.237 1.00 90.81 69 LYS A C 1
ATOM 534 O O . LYS A 1 69 ? -15.484 -3.829 20.401 1.00 90.81 69 LYS A O 1
ATOM 539 N N . TYR A 1 70 ? -16.907 -5.136 21.542 1.00 90.25 70 TYR A N 1
ATOM 540 C CA . TYR A 1 70 ? -16.432 -6.386 20.937 1.00 90.25 70 TYR A CA 1
ATOM 541 C C . TYR A 1 70 ? -16.716 -6.441 19.431 1.00 90.25 70 TYR A C 1
ATOM 543 O O . TYR A 1 70 ? -15.821 -6.732 18.640 1.00 90.25 70 TYR A O 1
ATOM 551 N N . VAL A 1 71 ? -17.940 -6.083 19.029 1.00 93.50 71 VAL A N 1
ATOM 552 C CA . VAL A 1 71 ? -18.336 -6.025 17.615 1.00 93.50 71 VAL A CA 1
ATOM 553 C C . VAL A 1 71 ? -17.452 -5.035 16.856 1.00 93.50 71 VAL A C 1
ATOM 555 O O . VAL A 1 71 ? -16.938 -5.363 15.789 1.00 93.50 71 VAL A O 1
ATOM 558 N N . ALA A 1 72 ? -17.201 -3.858 17.433 1.00 94.12 72 ALA A N 1
ATOM 559 C CA . ALA A 1 72 ? -16.337 -2.842 16.849 1.00 94.12 72 ALA A CA 1
ATOM 560 C C . ALA A 1 72 ? -14.894 -3.337 16.681 1.00 94.12 72 ALA A C 1
ATOM 562 O O . ALA A 1 72 ? -14.325 -3.135 15.611 1.00 94.12 72 ALA A O 1
ATOM 563 N N . TYR A 1 73 ? -14.315 -4.024 17.672 1.00 93.62 73 TYR A N 1
ATOM 564 C CA . TYR A 1 73 ? -12.980 -4.619 17.541 1.00 93.62 73 TYR A CA 1
ATOM 565 C C . TYR A 1 73 ? -12.908 -5.646 16.414 1.00 93.62 73 TYR A C 1
ATOM 567 O O . TYR A 1 73 ? -11.994 -5.575 15.596 1.00 93.62 73 TYR A O 1
ATOM 575 N N . VAL A 1 74 ? -13.861 -6.577 16.353 1.00 94.50 74 VAL A N 1
ATOM 576 C CA . VAL A 1 74 ? -13.836 -7.666 15.365 1.00 94.50 74 VAL A CA 1
ATOM 577 C C . VAL A 1 74 ? -14.050 -7.131 13.951 1.00 94.50 74 VAL A C 1
ATOM 579 O O . VAL A 1 74 ? -13.255 -7.421 13.060 1.00 94.50 74 VAL A O 1
ATOM 582 N N . VAL A 1 75 ? -15.088 -6.319 13.740 1.00 95.94 75 VAL A N 1
ATOM 583 C CA . VAL A 1 75 ? -15.433 -5.798 12.407 1.00 95.94 75 VAL A CA 1
ATOM 584 C C . VAL A 1 75 ? -14.365 -4.825 11.914 1.00 95.94 75 VAL A C 1
ATOM 586 O O . VAL A 1 75 ? -13.853 -4.975 10.806 1.00 95.94 75 VAL A O 1
ATOM 589 N N . THR A 1 76 ? -13.980 -3.856 12.747 1.00 95.06 76 THR A N 1
ATOM 590 C CA . THR A 1 76 ? -12.972 -2.856 12.366 1.00 95.06 76 THR A CA 1
ATOM 591 C C . THR A 1 76 ? -11.604 -3.508 12.204 1.00 95.06 76 THR A C 1
ATOM 593 O O . THR A 1 76 ? -10.913 -3.232 11.229 1.00 95.06 76 THR A O 1
ATOM 596 N N . GLY A 1 77 ? -11.238 -4.432 13.099 1.00 94.69 77 GLY A N 1
ATOM 597 C CA . GLY A 1 77 ? -10.030 -5.250 12.987 1.00 94.69 77 GLY A CA 1
ATOM 598 C C . GLY A 1 77 ? -9.967 -5.992 11.659 1.00 94.69 77 GLY A C 1
ATOM 599 O O . GLY A 1 77 ? -8.993 -5.843 10.927 1.00 94.69 77 GLY A O 1
ATOM 600 N N . GLY A 1 78 ? -11.036 -6.706 11.298 1.00 96.56 78 GLY A N 1
ATOM 601 C CA . GLY A 1 78 ? -11.122 -7.428 10.029 1.00 96.56 78 GLY A CA 1
ATOM 602 C C . GLY A 1 78 ? -10.933 -6.525 8.809 1.00 96.56 78 GLY A C 1
ATOM 603 O O . GLY A 1 78 ? -10.147 -6.854 7.922 1.00 96.56 78 GLY A O 1
ATOM 604 N N . ILE A 1 79 ? -11.589 -5.360 8.782 1.00 96.31 79 ILE A N 1
ATOM 605 C CA . ILE A 1 79 ? -11.460 -4.394 7.679 1.00 96.31 79 ILE A CA 1
ATOM 606 C C . ILE A 1 79 ? -10.028 -3.855 7.584 1.00 96.31 79 ILE A C 1
ATOM 608 O O . ILE A 1 79 ? -9.454 -3.838 6.494 1.00 96.31 79 ILE A O 1
ATOM 612 N N . PHE A 1 80 ? -9.426 -3.450 8.707 1.00 95.44 80 PHE A N 1
ATOM 613 C CA . PHE A 1 80 ? -8.047 -2.952 8.731 1.00 95.44 80 PHE A CA 1
ATOM 614 C C . PHE A 1 80 ? -7.043 -4.030 8.311 1.00 95.44 80 PHE A C 1
ATOM 616 O O . PHE A 1 80 ? -6.136 -3.744 7.530 1.00 95.44 80 PHE A O 1
ATOM 623 N N . SER A 1 81 ? -7.209 -5.271 8.774 1.00 95.06 81 SER A N 1
ATOM 624 C CA . SER A 1 81 ? -6.359 -6.397 8.380 1.00 95.06 81 SER A CA 1
ATOM 625 C C . SER A 1 81 ? -6.492 -6.719 6.895 1.00 95.06 81 SER A C 1
ATOM 627 O O . SER A 1 81 ? -5.480 -6.873 6.215 1.00 95.06 81 SER A O 1
ATOM 629 N N . PHE A 1 82 ? -7.715 -6.776 6.365 1.00 96.75 82 PHE A N 1
ATOM 630 C CA . PHE A 1 82 ? -7.941 -6.984 4.935 1.00 96.75 82 PHE A CA 1
ATOM 631 C C . PHE A 1 82 ? -7.294 -5.874 4.104 1.00 96.75 82 PHE A C 1
ATOM 633 O O . PHE A 1 82 ? -6.560 -6.154 3.157 1.00 96.75 82 PHE A O 1
ATOM 640 N N . HIS A 1 83 ? -7.503 -4.615 4.495 1.00 95.25 83 HIS A N 1
ATOM 641 C CA . HIS A 1 83 ? -6.895 -3.473 3.824 1.00 95.25 83 HIS A CA 1
ATOM 642 C C . HIS A 1 83 ? -5.365 -3.553 3.838 1.00 95.25 83 HIS A C 1
ATOM 644 O O . HIS A 1 83 ? -4.737 -3.364 2.799 1.00 95.25 83 HIS A O 1
ATOM 650 N N . LEU A 1 84 ? -4.767 -3.897 4.983 1.00 93.94 84 LEU A N 1
ATOM 651 C CA . LEU A 1 84 ? -3.324 -4.095 5.117 1.00 93.94 84 LEU A CA 1
ATOM 652 C C . LEU A 1 84 ? -2.808 -5.171 4.154 1.00 93.94 84 LEU A C 1
ATOM 654 O O . LEU A 1 84 ? -1.820 -4.944 3.460 1.00 93.94 84 LEU A O 1
ATOM 658 N N . VAL A 1 85 ? -3.483 -6.321 4.081 1.00 94.75 85 VAL A N 1
ATOM 659 C CA . VAL A 1 85 ? -3.108 -7.416 3.172 1.00 94.75 85 VAL A CA 1
ATOM 660 C C . VAL A 1 85 ? -3.173 -6.960 1.718 1.00 94.75 85 VAL A C 1
ATOM 662 O O . VAL A 1 85 ? -2.209 -7.146 0.980 1.00 94.75 85 VAL A O 1
ATOM 665 N N . VAL A 1 86 ? -4.265 -6.312 1.308 1.00 93.88 86 VAL A N 1
ATOM 666 C CA . VAL A 1 86 ? -4.404 -5.783 -0.058 1.00 93.88 86 VAL A CA 1
ATOM 667 C C . VAL A 1 86 ? -3.315 -4.755 -0.359 1.00 93.88 86 VAL A C 1
ATOM 669 O O . VAL A 1 86 ? -2.721 -4.796 -1.433 1.00 93.88 86 VAL A O 1
ATOM 672 N N . HIS A 1 87 ? -3.003 -3.868 0.586 1.00 90.69 87 HIS A N 1
ATOM 673 C CA . HIS A 1 87 ? -1.969 -2.851 0.411 1.00 90.69 87 HIS A CA 1
ATOM 674 C C . HIS A 1 87 ? -0.565 -3.461 0.274 1.00 90.69 87 HIS A C 1
ATOM 676 O O . HIS A 1 87 ? 0.227 -3.027 -0.567 1.00 90.69 87 HIS A O 1
ATOM 682 N N . LEU A 1 88 ? -0.268 -4.507 1.052 1.00 89.94 88 LEU A N 1
ATOM 683 C CA . LEU A 1 88 ? 0.970 -5.278 0.938 1.00 89.94 88 LEU A CA 1
ATOM 684 C C . LEU A 1 88 ? 1.060 -5.990 -0.411 1.00 89.94 88 LEU A C 1
ATOM 686 O O . LEU A 1 88 ? 2.076 -5.863 -1.090 1.00 89.94 88 LEU A O 1
ATOM 690 N N . ILE A 1 89 ? -0.002 -6.683 -0.829 1.00 88.88 89 ILE A N 1
ATOM 691 C CA . ILE A 1 89 ? -0.059 -7.358 -2.132 1.00 88.88 89 ILE A CA 1
ATOM 692 C C . ILE A 1 89 ? 0.162 -6.341 -3.252 1.00 88.88 89 ILE A C 1
ATOM 694 O O . ILE A 1 89 ? 1.051 -6.535 -4.076 1.00 88.88 89 ILE A O 1
ATOM 698 N N . ALA A 1 90 ? -0.564 -5.223 -3.242 1.00 88.38 90 ALA A N 1
ATOM 699 C CA . ALA A 1 90 ? -0.413 -4.160 -4.231 1.00 88.38 90 ALA A CA 1
ATOM 700 C C . ALA A 1 90 ? 1.014 -3.584 -4.267 1.00 88.38 90 ALA A C 1
ATOM 702 O O . ALA A 1 90 ? 1.531 -3.294 -5.341 1.00 88.38 90 ALA A O 1
ATOM 703 N N . SER A 1 91 ? 1.678 -3.471 -3.113 1.00 85.56 91 SER A N 1
ATOM 704 C CA . SER A 1 91 ? 3.074 -3.013 -3.028 1.00 85.56 91 SER A CA 1
ATOM 705 C C . SER A 1 91 ? 4.082 -4.052 -3.533 1.00 85.56 91 SER A C 1
ATOM 707 O O . SER A 1 91 ? 5.182 -3.687 -3.949 1.00 85.56 91 SER A O 1
ATOM 709 N N . CYS A 1 92 ? 3.735 -5.340 -3.485 1.00 84.12 92 CYS A N 1
ATOM 710 C CA . CYS A 1 92 ? 4.585 -6.453 -3.910 1.00 84.12 92 CYS A CA 1
ATOM 711 C C . CYS A 1 92 ? 4.399 -6.851 -5.379 1.00 84.12 92 CYS A C 1
ATOM 713 O O . CYS A 1 92 ? 5.300 -7.483 -5.933 1.00 84.12 92 CYS A O 1
ATOM 715 N N . ILE A 1 93 ? 3.263 -6.521 -6.002 1.00 84.00 93 ILE A N 1
ATOM 716 C CA . ILE A 1 93 ? 3.007 -6.839 -7.409 1.00 84.00 93 ILE A CA 1
ATOM 717 C C . ILE A 1 93 ? 4.030 -6.114 -8.289 1.00 84.00 93 ILE A C 1
ATOM 719 O O . ILE A 1 93 ? 4.203 -4.897 -8.217 1.00 84.00 93 ILE A O 1
ATOM 723 N N . ASP A 1 94 ? 4.702 -6.900 -9.125 1.00 79.19 94 ASP A N 1
ATOM 724 C CA . ASP A 1 94 ? 5.534 -6.396 -10.207 1.00 79.19 94 ASP A CA 1
ATOM 725 C C . ASP A 1 94 ? 4.617 -5.964 -11.355 1.00 79.19 94 ASP A C 1
ATOM 727 O O . ASP A 1 94 ? 3.872 -6.805 -11.864 1.00 79.19 94 ASP A O 1
ATOM 731 N N . PRO A 1 95 ? 4.623 -4.678 -11.748 1.00 75.94 95 PRO A N 1
ATOM 732 C CA . PRO A 1 95 ? 3.762 -4.189 -12.816 1.00 75.94 95 PRO A CA 1
ATOM 733 C C . PRO A 1 95 ? 4.189 -4.675 -14.209 1.00 75.94 95 PRO A C 1
ATOM 735 O O . PRO A 1 95 ? 3.498 -4.368 -15.176 1.00 75.94 95 PRO A O 1
ATOM 738 N N . ALA A 1 96 ? 5.325 -5.367 -14.351 1.00 78.25 96 ALA A N 1
ATOM 739 C CA . ALA A 1 96 ? 5.771 -5.883 -15.639 1.00 78.25 96 ALA A CA 1
ATOM 740 C C . ALA A 1 96 ? 4.876 -7.025 -16.154 1.00 78.25 96 ALA A C 1
ATOM 742 O O . ALA A 1 96 ? 4.501 -7.925 -15.401 1.00 78.25 96 ALA A O 1
ATOM 743 N N . ASP A 1 97 ? 4.604 -7.024 -17.461 1.00 78.06 97 ASP A N 1
ATOM 744 C CA . ASP A 1 97 ? 3.928 -8.129 -18.146 1.00 78.06 97 ASP A CA 1
ATOM 745 C C . ASP A 1 97 ? 4.683 -9.449 -17.976 1.00 78.06 97 ASP A C 1
ATOM 747 O O . ASP A 1 97 ? 5.914 -9.476 -17.909 1.00 78.06 97 ASP A O 1
ATOM 751 N N . PHE A 1 98 ? 3.951 -10.565 -17.945 1.00 77.50 98 PHE A N 1
ATOM 752 C CA . PHE A 1 98 ? 4.530 -11.890 -17.708 1.00 77.50 98 PHE A CA 1
ATOM 753 C C . PHE A 1 98 ? 5.674 -12.224 -18.682 1.00 77.50 98 PHE A C 1
ATOM 755 O O . PHE A 1 98 ? 6.730 -12.688 -18.249 1.00 77.50 98 PHE A O 1
ATOM 762 N N . ASP A 1 99 ? 5.515 -11.898 -19.967 1.00 78.00 99 ASP A N 1
ATOM 763 C CA . ASP A 1 99 ? 6.547 -12.128 -20.985 1.00 78.00 99 ASP A CA 1
ATOM 764 C C . ASP A 1 99 ? 7.791 -11.254 -20.767 1.00 78.00 99 ASP A C 1
ATOM 766 O O . ASP A 1 99 ? 8.922 -11.703 -20.968 1.00 78.00 99 ASP A O 1
ATOM 770 N N . VAL A 1 100 ? 7.616 -10.029 -20.257 1.00 78.56 100 VAL A N 1
ATOM 771 C CA . VAL A 1 100 ? 8.740 -9.174 -19.843 1.00 78.56 100 VAL A CA 1
ATOM 772 C C . VAL A 1 100 ? 9.457 -9.792 -18.644 1.00 78.56 100 VAL A C 1
ATOM 774 O O . VAL A 1 100 ? 10.686 -9.820 -18.629 1.00 78.56 100 VAL A O 1
ATOM 777 N N . ARG A 1 101 ? 8.717 -10.319 -17.661 1.00 78.12 101 ARG A N 1
ATOM 778 C CA . ARG A 1 101 ? 9.287 -10.958 -16.460 1.00 78.12 101 ARG A CA 1
ATOM 779 C C . ARG A 1 101 ? 10.108 -12.200 -16.801 1.00 78.12 101 ARG A C 1
ATOM 781 O O . ARG A 1 101 ? 11.090 -12.473 -16.116 1.00 78.12 101 ARG A O 1
ATOM 788 N N . LEU A 1 102 ? 9.722 -12.932 -17.847 1.00 78.25 102 LEU A N 1
ATOM 789 C CA . LEU A 1 102 ? 10.413 -14.143 -18.291 1.00 78.25 102 LEU A CA 1
ATOM 790 C C . LEU A 1 102 ? 11.711 -13.836 -19.052 1.00 78.25 102 LEU A C 1
ATOM 792 O O . LEU A 1 102 ? 12.711 -14.530 -18.877 1.00 78.25 102 LEU A O 1
ATOM 796 N N . VAL A 1 103 ? 11.701 -12.807 -19.903 1.00 78.19 103 VAL A N 1
ATOM 797 C CA . VAL A 1 103 ? 12.827 -12.489 -20.801 1.00 78.19 103 VAL A CA 1
ATOM 798 C C . VAL A 1 103 ? 13.842 -11.543 -20.150 1.00 78.19 103 VAL A C 1
ATOM 800 O O . VAL A 1 103 ? 15.030 -11.561 -20.485 1.00 78.19 103 VAL A O 1
ATOM 803 N N . LYS A 1 104 ? 13.405 -10.688 -19.220 1.00 76.12 104 LYS A N 1
ATOM 804 C CA . LYS A 1 104 ? 14.238 -9.617 -18.674 1.00 76.12 104 LYS A CA 1
ATOM 805 C C . LYS A 1 104 ? 15.050 -10.064 -17.461 1.00 76.12 104 LYS A C 1
ATOM 807 O O . LYS A 1 104 ? 14.521 -10.344 -16.391 1.00 76.12 104 LYS A O 1
ATOM 812 N N . ASN A 1 105 ? 16.372 -9.959 -17.579 1.00 75.38 105 ASN A N 1
ATOM 813 C CA . ASN A 1 105 ? 17.269 -9.989 -16.427 1.00 75.38 105 ASN A CA 1
ATOM 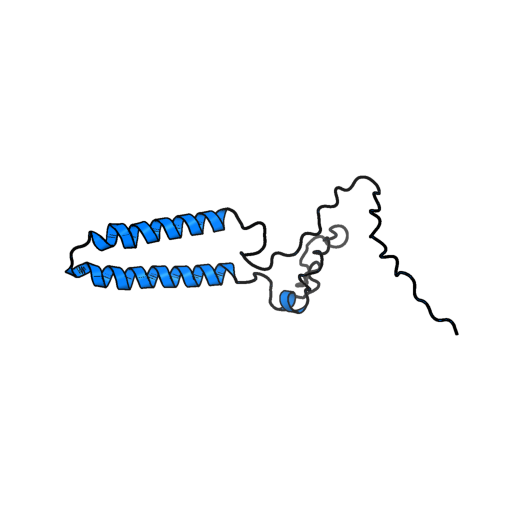814 C C . ASN A 1 105 ? 17.260 -8.625 -15.715 1.00 75.38 105 ASN A C 1
ATOM 816 O O . ASN A 1 105 ? 17.916 -7.685 -16.162 1.00 75.38 105 ASN A O 1
ATOM 820 N N . TYR A 1 106 ? 16.544 -8.507 -14.592 1.00 72.81 106 TYR A N 1
ATOM 821 C CA . TYR A 1 106 ? 16.419 -7.258 -13.817 1.00 72.81 106 TYR A CA 1
ATOM 822 C C . TYR A 1 106 ? 17.734 -6.740 -13.212 1.00 72.81 106 TYR A C 1
ATOM 824 O O . TYR A 1 106 ? 17.802 -5.585 -12.803 1.00 72.81 106 TYR A O 1
ATOM 832 N N . SER A 1 107 ? 18.785 -7.562 -13.186 1.00 68.62 107 SER A N 1
ATOM 833 C CA . SER A 1 107 ? 20.137 -7.150 -12.788 1.00 68.62 107 SER A CA 1
ATOM 834 C C . SER A 1 107 ? 20.864 -6.331 -13.860 1.00 68.62 107 SER A C 1
ATOM 836 O O . SER A 1 107 ? 21.905 -5.748 -13.569 1.00 68.62 107 SER A O 1
ATOM 838 N N . GLN A 1 108 ? 20.353 -6.297 -15.095 1.00 71.31 108 GLN A N 1
ATOM 839 C CA . GLN A 1 108 ? 20.967 -5.555 -16.192 1.00 71.31 108 GLN A CA 1
ATOM 840 C C . GLN A 1 108 ? 20.414 -4.121 -16.281 1.00 71.31 108 GLN A C 1
ATOM 842 O O . GLN A 1 108 ? 19.215 -3.906 -16.066 1.00 71.31 108 GLN A O 1
ATOM 847 N N . PRO A 1 109 ? 21.262 -3.136 -16.637 1.00 71.75 109 PRO A N 1
ATOM 848 C CA . PRO A 1 109 ? 20.840 -1.798 -17.040 1.00 71.75 109 PRO A CA 1
ATOM 849 C C . PRO A 1 109 ? 19.651 -1.822 -18.001 1.00 71.75 109 PRO A C 1
ATOM 851 O O . PRO A 1 109 ? 19.652 -2.587 -18.968 1.00 71.75 109 PRO A O 1
ATOM 854 N N . MET A 1 110 ? 18.657 -0.954 -17.785 1.00 74.69 110 MET A N 1
ATOM 855 C CA . MET A 1 110 ? 17.613 -0.754 -18.789 1.00 74.69 110 MET A CA 1
ATOM 856 C C . MET A 1 110 ? 18.273 -0.250 -20.087 1.00 74.69 110 MET A C 1
ATOM 858 O O . MET A 1 110 ? 18.999 0.746 -20.035 1.00 74.69 110 MET A O 1
ATOM 862 N N . PRO A 1 111 ? 18.049 -0.906 -21.240 1.00 73.56 111 PRO A N 1
ATOM 863 C CA . PRO A 1 111 ? 18.594 -0.430 -22.504 1.00 73.56 111 PRO A CA 1
ATOM 864 C C . PRO A 1 111 ? 18.035 0.959 -22.832 1.00 73.56 111 PRO A C 1
ATOM 866 O O . PRO A 1 111 ? 16.886 1.270 -22.517 1.00 73.56 111 PRO A O 1
ATOM 869 N N . ILE A 1 112 ? 18.848 1.808 -23.458 1.00 75.25 112 ILE A N 1
ATOM 870 C CA . ILE A 1 112 ? 18.419 3.144 -23.882 1.00 75.25 112 ILE A CA 1
ATOM 871 C C . ILE A 1 112 ? 17.567 2.995 -25.144 1.00 75.25 112 ILE A C 1
ATOM 873 O O . ILE A 1 112 ? 17.967 2.334 -26.102 1.00 75.25 112 ILE A O 1
ATOM 877 N N . PHE A 1 113 ? 16.381 3.604 -25.139 1.00 79.00 113 PHE A N 1
ATOM 878 C CA . PHE A 1 113 ? 15.523 3.642 -26.318 1.00 79.00 113 PHE A CA 1
ATOM 879 C C . PHE A 1 113 ? 16.059 4.651 -27.337 1.00 79.00 113 PHE A C 1
ATOM 881 O O . PHE A 1 113 ? 16.207 5.833 -27.025 1.00 79.00 113 PHE A O 1
ATOM 888 N N . ASP A 1 114 ? 16.295 4.193 -28.563 1.00 80.31 114 ASP A N 1
ATOM 889 C CA . ASP A 1 114 ? 16.773 5.033 -29.654 1.00 80.31 114 ASP A CA 1
ATOM 890 C C . ASP A 1 114 ? 15.602 5.540 -30.512 1.00 80.31 114 ASP A C 1
ATOM 892 O O . ASP A 1 114 ? 15.047 4.813 -31.342 1.00 80.31 114 ASP A O 1
ATOM 896 N N . ARG A 1 115 ? 15.243 6.816 -30.318 1.00 79.44 115 ARG A N 1
ATOM 897 C CA . ARG A 1 115 ? 14.175 7.491 -31.075 1.00 79.44 115 ARG A CA 1
ATOM 898 C C . ARG A 1 115 ? 14.502 7.706 -32.552 1.00 79.44 115 ARG A C 1
ATOM 900 O O . ARG A 1 115 ? 13.586 7.964 -33.327 1.00 79.44 115 ARG A O 1
ATOM 907 N N . SER A 1 116 ? 15.773 7.605 -32.949 1.00 82.12 116 SER A N 1
ATOM 908 C CA . SER A 1 116 ? 16.162 7.712 -34.360 1.00 82.12 116 SER A CA 1
ATOM 909 C C . SER A 1 116 ? 15.773 6.468 -35.165 1.00 82.12 116 SER A C 1
ATOM 911 O O . SER A 1 116 ? 15.526 6.566 -36.363 1.00 82.12 116 SER A O 1
ATOM 913 N N . LYS A 1 117 ? 15.667 5.306 -34.501 1.00 80.69 117 LYS A N 1
ATOM 914 C CA . LYS A 1 117 ? 15.292 4.022 -35.118 1.00 80.69 117 LYS A CA 1
ATOM 915 C C . LYS A 1 117 ? 13.801 3.732 -35.020 1.00 80.69 117 LYS A C 1
ATOM 917 O O . LYS A 1 117 ? 13.226 3.172 -35.948 1.00 80.69 117 LYS A O 1
ATOM 922 N N . HIS A 1 118 ? 13.179 4.108 -33.905 1.00 80.88 118 HIS A N 1
ATOM 923 C CA . HIS A 1 118 ? 11.765 3.854 -33.647 1.00 80.88 118 HIS A CA 1
ATOM 924 C C . HIS A 1 118 ? 11.090 5.107 -33.079 1.00 80.88 118 HIS A C 1
ATOM 926 O O . HIS A 1 118 ? 11.511 5.637 -32.053 1.00 80.88 118 HIS A O 1
ATOM 932 N N . ALA A 1 119 ? 10.004 5.564 -33.712 1.00 82.88 119 ALA A N 1
ATOM 933 C CA . ALA A 1 119 ? 9.249 6.733 -33.246 1.00 82.88 119 ALA A CA 1
ATOM 934 C C . ALA A 1 119 ? 8.525 6.472 -31.908 1.00 82.88 119 ALA A C 1
ATOM 936 O O . ALA A 1 119 ? 8.418 7.364 -31.064 1.00 82.88 119 ALA A O 1
ATOM 937 N N . HIS A 1 120 ? 8.072 5.230 -31.697 1.00 83.50 120 HIS A N 1
ATOM 938 C CA . HIS A 1 120 ? 7.360 4.786 -30.500 1.00 83.50 120 HIS A CA 1
ATOM 939 C C . HIS A 1 120 ? 8.010 3.535 -29.900 1.00 83.50 120 HIS A C 1
ATOM 941 O O . HIS A 1 120 ? 8.552 2.698 -30.616 1.00 83.50 120 HIS A O 1
ATOM 947 N N . VAL A 1 121 ? 7.944 3.408 -28.570 1.00 82.25 121 VAL A N 1
ATOM 948 C CA . VAL A 1 121 ? 8.514 2.271 -27.821 1.00 82.25 121 VAL A CA 1
ATOM 949 C C . VAL A 1 121 ? 7.832 0.950 -28.182 1.00 82.25 121 VAL A C 1
ATOM 951 O O . VAL A 1 121 ? 8.491 -0.089 -28.251 1.00 82.25 121 VAL A O 1
ATOM 954 N N . ILE A 1 122 ? 6.522 1.009 -28.418 1.00 83.06 122 ILE A N 1
ATOM 955 C CA . ILE A 1 122 ? 5.704 -0.113 -28.867 1.00 83.06 122 ILE A CA 1
ATOM 956 C C . ILE A 1 122 ? 5.261 0.189 -30.293 1.00 83.06 122 ILE A C 1
ATOM 958 O O . ILE A 1 122 ? 4.663 1.236 -30.547 1.00 83.06 122 ILE A O 1
ATOM 962 N N . GLN A 1 123 ? 5.545 -0.725 -31.212 1.00 82.19 123 GLN A N 1
ATOM 963 C CA . GLN A 1 123 ? 5.135 -0.628 -32.607 1.00 82.19 123 GLN A CA 1
ATOM 964 C C . GLN A 1 123 ? 4.701 -2.013 -33.086 1.00 82.19 123 GLN A C 1
ATOM 966 O O . GLN A 1 123 ? 5.365 -2.998 -32.789 1.00 82.19 123 GLN A O 1
ATOM 971 N N . ASN A 1 124 ? 3.564 -2.103 -33.782 1.00 83.88 124 ASN A N 1
ATOM 972 C CA . ASN A 1 124 ? 3.001 -3.366 -34.282 1.00 83.88 124 ASN A CA 1
ATOM 973 C C . ASN A 1 124 ? 2.911 -4.475 -33.211 1.00 83.88 124 ASN A C 1
ATOM 975 O O . ASN A 1 124 ? 3.319 -5.604 -33.460 1.00 83.88 124 ASN A O 1
ATOM 979 N N . GLN A 1 125 ? 2.409 -4.143 -32.015 1.00 82.44 125 GLN A N 1
ATOM 980 C CA . GLN A 1 125 ? 2.331 -5.072 -30.873 1.00 82.44 125 GLN A CA 1
ATOM 981 C C . GLN A 1 125 ? 3.695 -5.620 -30.417 1.00 82.44 125 GLN A C 1
ATOM 983 O O . GLN A 1 125 ? 3.771 -6.643 -29.751 1.00 82.44 125 GLN A O 1
ATOM 988 N N . PHE A 1 126 ? 4.795 -4.935 -30.734 1.00 83.88 126 PHE A N 1
ATOM 989 C CA . PHE A 1 126 ? 6.129 -5.305 -30.283 1.00 83.88 126 PHE A CA 1
ATOM 990 C C . PHE A 1 126 ? 6.763 -4.172 -29.479 1.00 83.88 126 PHE A C 1
ATOM 992 O O . PHE A 1 126 ? 6.848 -3.028 -29.930 1.00 83.88 126 PHE A O 1
ATOM 999 N N . CYS A 1 127 ? 7.229 -4.485 -28.273 1.00 85.06 127 CYS A N 1
ATOM 1000 C CA . CYS A 1 127 ? 7.981 -3.571 -27.429 1.00 85.06 127 CYS A CA 1
ATOM 1001 C C . CYS A 1 127 ? 9.466 -3.640 -27.799 1.00 85.06 127 CYS A C 1
ATOM 1003 O O . CYS A 1 127 ? 10.180 -4.559 -27.398 1.00 85.06 127 CYS A O 1
ATOM 1005 N N . HIS A 1 128 ? 9.969 -2.634 -28.513 1.00 84.00 128 HIS A N 1
ATOM 1006 C CA . HIS A 1 128 ? 11.372 -2.577 -28.946 1.00 84.00 128 HIS A CA 1
ATOM 1007 C C . HIS A 1 128 ? 12.359 -2.329 -27.795 1.00 84.00 128 HIS A C 1
ATOM 1009 O O . HIS A 1 128 ? 13.553 -2.596 -27.932 1.00 84.00 128 HIS A O 1
ATOM 1015 N N . LEU A 1 129 ? 11.866 -1.853 -26.649 1.00 81.88 129 LEU A N 1
ATOM 1016 C CA . LEU A 1 129 ? 12.667 -1.616 -25.448 1.00 81.88 129 LEU A CA 1
ATOM 1017 C C . LEU A 1 129 ? 12.890 -2.895 -24.629 1.00 81.88 129 LEU A C 1
ATOM 1019 O O . LEU A 1 129 ? 14.006 -3.155 -24.185 1.00 81.88 129 LEU A O 1
ATOM 1023 N N . CYS A 1 130 ? 11.839 -3.697 -24.445 1.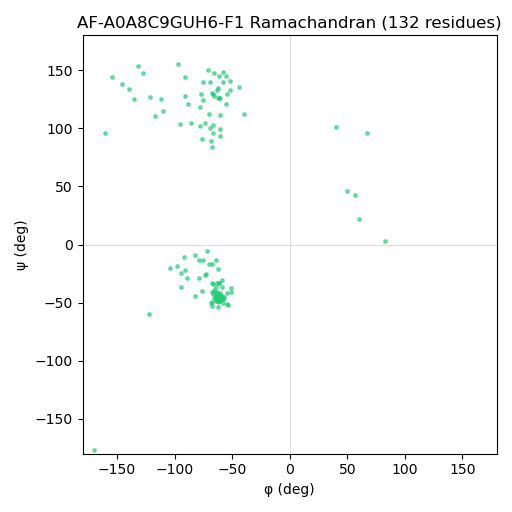00 78.44 130 CYS A N 1
ATOM 1024 C CA . CYS A 1 1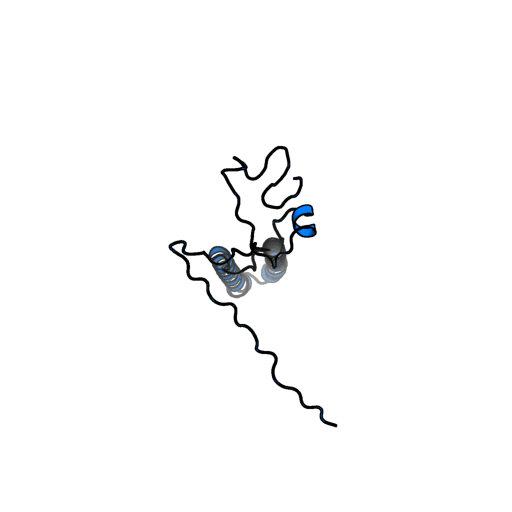30 ? 11.902 -4.974 -23.729 1.00 78.44 130 CYS A CA 1
ATOM 1025 C C . CYS A 1 130 ? 12.179 -6.169 -24.656 1.00 78.44 130 CYS A C 1
ATOM 1027 O O . CYS A 1 130 ? 12.490 -7.245 -24.160 1.00 78.44 130 CYS A O 1
ATOM 1029 N N . LYS A 1 131 ? 12.104 -5.972 -25.980 1.00 83.00 131 LYS A N 1
ATOM 1030 C CA . LYS A 1 131 ? 12.237 -6.998 -27.029 1.00 83.00 131 LYS A CA 1
ATOM 1031 C C . LYS A 1 131 ? 11.242 -8.154 -26.872 1.00 83.00 131 LYS A C 1
ATOM 1033 O O . LYS A 1 131 ? 11.609 -9.312 -27.053 1.00 83.00 131 LYS A O 1
ATOM 1038 N N . VAL A 1 132 ? 9.995 -7.828 -26.545 1.00 81.94 132 VAL A N 1
ATOM 1039 C CA . VAL A 1 132 ? 8.897 -8.796 -26.406 1.00 81.94 132 VAL A CA 1
ATOM 1040 C C . VAL A 1 132 ? 7.666 -8.316 -27.163 1.00 81.94 132 VAL A C 1
ATOM 1042 O O . VAL A 1 132 ? 7.480 -7.110 -27.344 1.00 81.94 132 VAL A O 1
ATOM 1045 N N . THR A 1 133 ? 6.833 -9.255 -27.592 1.00 82.62 133 THR A N 1
ATOM 1046 C CA . THR A 1 133 ? 5.490 -8.970 -28.109 1.00 82.62 133 THR A CA 1
ATOM 1047 C C . THR A 1 133 ? 4.567 -8.639 -26.931 1.00 82.62 133 THR A C 1
ATOM 1049 O O . THR A 1 133 ? 4.715 -9.244 -25.872 1.00 82.62 133 THR A O 1
ATOM 1052 N N . VAL A 1 134 ? 3.688 -7.646 -27.094 1.00 76.69 134 VAL A N 1
ATOM 1053 C CA . VAL A 1 134 ? 2.716 -7.177 -26.086 1.00 76.69 134 VAL A CA 1
ATOM 1054 C C . VAL A 1 134 ? 1.288 -7.544 -26.457 1.00 76.69 134 VAL A C 1
ATOM 1056 O O . VAL A 1 134 ? 1.001 -7.633 -27.673 1.00 76.69 134 VAL A O 1
#

Secondary structure (DSSP, 8-state):
------------------SS-------PPP-STTSSSPPHHHHHHHHHHHHHHHHIIIIIHHHS-HHHHHHHHHHHHHHHHHHHHHHHHHHH---S-HHHHHH--TTS-PPPP-TTT-SSSEETTEETTTTEE-

Radius of gyration: 26.32 Å; Cα contacts (8 Å, |Δi|>4): 74; chains: 1; bounding box: 84×44×62 Å

Nearest PDB structures (foldseek):
  5cy5-assembly1_A  TM=5.146E-01  e=8.734E+00  Pyrococcus horikoshii

Mean predicted aligned error: 13.53 Å